Protein AF-A0A2H5VL33-F1 (afdb_monomer)

pLDDT: mean 85.31, std 13.46, range [45.81, 98.0]

Sequence (163 aa):
MVRVLRREPLSTEEYLALDDHDVMFHIKWWTKAPDPILRDLASGFLHRRLFKAVDLQVNAEGR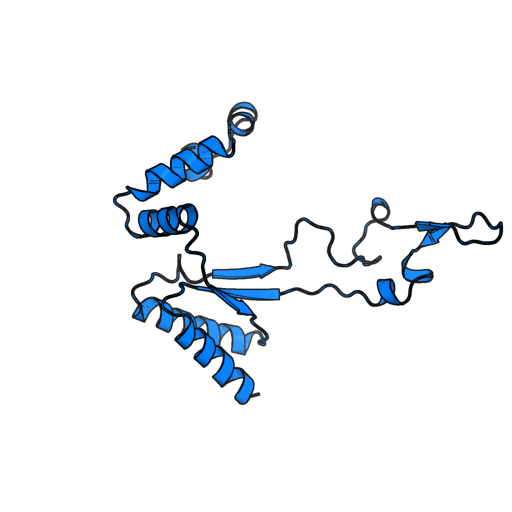RQLIERARRIVEAAGFDPRYYLIEDRASDIPYLGPYSPETSGPESRIYVEGDGGSRALREITEVSPAIRRLRRFHIDRLCFPEAVHDAIRALVAEREQSV

Nearest PDB str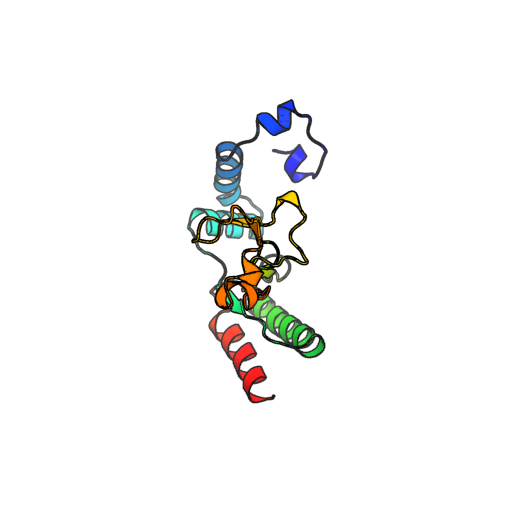uctures (foldseek):
  4lrl-assembly3_C  TM=8.517E-01  e=3.897E-09  Enterococcus faecalis V583
  3irh-assembly2_A  TM=8.526E-01  e=8.238E-09  Enterococcus faecalis V583
  4lrl-assembly2_B  TM=8.166E-01  e=5.323E-09  Enterococcus faecalis V583
  3irh-assembly4_C  TM=8.076E-01  e=5.323E-09  Enterococcus faecalis V583
  2o6i-assembly1_A  TM=8.529E-01  e=5.698E-08  Enterococcus faecalis V583

Mean predicted aligned error: 8.77 Å

Secondary structure (DSSP, 8-state):
-HHHHTTPPPPHHHHHT--HHHHHHHHHHHTT-SSHHHHHHHHHHHTT-PPEEEE----HHHHHHHHHHHHHHHHHTT--HHHH-EEEETT--SS--S--TTTS-GGGPPEEEPSSS---EEEHHHH-HHHHT------EEEEE-GGGHHHHHHHHHHHHTT-

Structure (mmCIF, N/CA/C/O backbone):
data_AF-A0A2H5VL33-F1
#
_entry.id   AF-A0A2H5VL33-F1
#
loop_
_atom_site.group_PDB
_atom_site.id
_atom_site.type_symbol
_atom_site.label_atom_id
_atom_site.label_alt_id
_atom_site.label_comp_id
_atom_site.label_asym_id
_atom_site.label_entity_id
_atom_site.label_seq_id
_atom_site.pdbx_PDB_ins_code
_atom_site.Cartn_x
_atom_site.Cartn_y
_atom_site.Cartn_z
_atom_site.occupancy
_atom_site.B_iso_or_equiv
_atom_site.auth_seq_id
_atom_site.auth_comp_id
_atom_site.auth_asym_id
_atom_site.auth_atom_id
_atom_site.pdbx_PDB_model_num
ATOM 1 N N . MET A 1 1 ? 9.169 11.234 13.725 1.00 71.88 1 MET A N 1
ATOM 2 C CA . MET A 1 1 ? 7.829 10.772 13.281 1.00 71.88 1 MET A CA 1
ATOM 3 C C . MET A 1 1 ? 6.741 11.858 13.218 1.00 71.88 1 MET A C 1
ATOM 5 O O . MET A 1 1 ? 6.037 11.911 12.224 1.00 71.88 1 MET A O 1
ATOM 9 N N . VAL A 1 2 ? 6.556 12.743 14.213 1.00 77.12 2 VAL A N 1
ATOM 10 C CA . VAL A 1 2 ? 5.428 13.718 14.208 1.00 77.12 2 VAL A CA 1
ATOM 11 C C . VAL A 1 2 ? 5.408 14.632 12.973 1.00 77.12 2 VAL A C 1
ATOM 13 O O . VAL A 1 2 ? 4.353 14.807 12.369 1.00 77.12 2 VAL A O 1
ATOM 16 N N . ARG A 1 3 ? 6.567 15.159 12.561 1.00 85.50 3 ARG A N 1
ATOM 17 C CA . ARG A 1 3 ? 6.693 16.000 11.357 1.00 85.50 3 ARG A CA 1
ATOM 18 C C . ARG A 1 3 ? 6.336 15.232 10.080 1.00 85.50 3 ARG A C 1
ATOM 20 O O . ARG A 1 3 ? 5.566 15.734 9.269 1.00 85.50 3 ARG A O 1
ATOM 27 N N . VAL A 1 4 ? 6.778 13.970 9.979 1.00 87.25 4 VAL A N 1
ATOM 28 C CA . VAL A 1 4 ? 6.403 13.036 8.895 1.00 87.25 4 VAL A CA 1
ATOM 29 C C . VAL A 1 4 ? 4.880 12.908 8.799 1.00 87.25 4 VAL A C 1
ATOM 31 O O . VAL A 1 4 ? 4.303 13.115 7.736 1.00 87.25 4 VAL A O 1
ATOM 34 N N . LEU A 1 5 ? 4.208 12.635 9.922 1.00 85.88 5 LEU A N 1
ATOM 35 C CA . LEU A 1 5 ? 2.752 12.444 9.960 1.00 85.88 5 LEU A CA 1
ATOM 36 C C . LEU A 1 5 ? 1.970 13.721 9.631 1.00 85.88 5 LEU A C 1
ATOM 38 O O . LEU A 1 5 ? 0.877 13.649 9.076 1.00 85.88 5 LEU A O 1
ATOM 42 N N . ARG A 1 6 ? 2.532 14.891 9.950 1.00 90.12 6 ARG A N 1
ATOM 43 C CA . ARG A 1 6 ? 1.957 16.203 9.620 1.00 90.12 6 ARG A CA 1
ATOM 44 C C . ARG A 1 6 ? 2.300 16.690 8.215 1.00 90.12 6 ARG A C 1
ATOM 46 O O . ARG A 1 6 ? 1.823 17.752 7.827 1.00 90.12 6 ARG A O 1
ATOM 53 N N . ARG A 1 7 ? 3.084 15.919 7.451 1.00 89.94 7 ARG A N 1
ATOM 54 C CA . ARG A 1 7 ? 3.602 16.305 6.128 1.00 89.94 7 ARG A CA 1
ATOM 55 C C . ARG A 1 7 ? 4.411 17.606 6.175 1.00 89.94 7 ARG A C 1
ATOM 57 O O . ARG A 1 7 ? 4.379 18.404 5.243 1.00 89.94 7 ARG A O 1
ATOM 64 N N . GLU A 1 8 ? 5.121 17.821 7.275 1.00 94.25 8 GLU A N 1
ATOM 65 C CA . GLU A 1 8 ? 6.060 18.929 7.420 1.00 94.25 8 GLU A CA 1
ATOM 66 C C . GLU A 1 8 ? 7.418 18.561 6.792 1.00 94.25 8 GLU A C 1
ATOM 68 O O . GLU A 1 8 ? 7.808 17.390 6.826 1.00 94.25 8 GLU A O 1
ATOM 73 N N . PRO A 1 9 ? 8.162 19.537 6.237 1.00 93.38 9 PRO A N 1
ATOM 74 C CA . PRO A 1 9 ? 9.484 19.289 5.672 1.00 93.38 9 PRO A CA 1
ATOM 75 C C . PRO A 1 9 ? 10.471 18.845 6.757 1.00 93.38 9 PRO A C 1
ATOM 77 O O . PRO A 1 9 ? 10.520 19.425 7.845 1.00 93.38 9 PRO A O 1
ATOM 80 N N . LEU A 1 10 ? 11.272 17.833 6.428 1.00 93.44 10 LEU A N 1
ATOM 81 C CA . LEU A 1 10 ? 12.327 17.303 7.289 1.00 93.44 10 LEU A CA 1
ATOM 82 C C . LEU A 1 10 ? 13.671 17.944 6.937 1.00 93.44 10 LEU A C 1
ATOM 84 O O . LEU A 1 10 ? 13.940 18.235 5.770 1.00 93.44 10 LEU A O 1
ATOM 88 N N . SER A 1 11 ? 14.530 18.126 7.936 1.00 95.12 11 SER A N 1
ATOM 89 C CA . SER A 1 11 ? 15.955 18.346 7.699 1.00 95.12 11 SER A CA 1
ATOM 90 C C . SER A 1 11 ? 16.618 17.055 7.201 1.00 95.12 11 SER A C 1
ATOM 92 O O . SER A 1 11 ? 16.098 15.953 7.387 1.00 95.12 11 SER A O 1
ATOM 94 N N . THR A 1 12 ? 17.800 17.174 6.593 1.00 95.81 12 THR A N 1
ATOM 95 C CA . THR A 1 12 ? 18.595 16.007 6.178 1.00 95.81 12 THR A CA 1
ATOM 96 C C . THR A 1 12 ? 18.911 15.088 7.358 1.00 95.81 12 THR A C 1
ATOM 98 O O . THR A 1 12 ? 18.849 13.873 7.223 1.00 95.81 12 THR A O 1
ATOM 101 N N . GLU A 1 13 ? 19.214 15.663 8.521 1.00 95.44 13 GLU A N 1
ATOM 102 C CA . GLU A 1 13 ? 19.491 14.909 9.745 1.00 95.44 13 GLU A CA 1
ATOM 103 C C . GLU A 1 13 ? 18.259 14.126 10.221 1.00 95.44 13 GLU A C 1
ATOM 105 O O . GLU A 1 13 ? 18.362 12.934 10.492 1.00 95.44 13 GLU A O 1
ATOM 110 N N . GLU A 1 14 ? 17.077 14.755 10.243 1.00 93.31 14 GLU A N 1
ATOM 111 C CA . GLU A 1 14 ? 15.820 14.088 10.616 1.00 93.31 14 GLU A CA 1
ATOM 112 C C . GLU A 1 14 ? 15.445 12.965 9.641 1.00 93.31 14 GLU A C 1
ATOM 114 O O . GLU A 1 14 ? 14.897 11.948 10.060 1.00 93.31 14 GLU A O 1
ATOM 119 N N . TYR A 1 15 ? 15.719 13.150 8.347 1.00 92.94 15 TYR A N 1
ATOM 120 C CA . TYR A 1 15 ? 15.481 12.131 7.329 1.00 92.94 15 TYR A CA 1
ATOM 121 C C . TYR A 1 15 ? 16.426 10.935 7.490 1.00 92.94 15 TYR A C 1
ATOM 123 O O . TYR A 1 15 ? 15.974 9.797 7.463 1.00 92.94 15 TYR A O 1
ATOM 131 N N . LEU A 1 16 ? 17.725 11.184 7.685 1.00 94.94 16 LEU A N 1
ATOM 132 C CA . LEU A 1 16 ? 18.727 10.123 7.847 1.00 94.94 16 LEU A CA 1
ATOM 133 C C . LEU A 1 16 ? 18.568 9.343 9.155 1.00 94.94 16 LEU A C 1
ATOM 135 O O . LEU A 1 16 ? 19.030 8.209 9.242 1.00 94.94 16 LEU A O 1
ATOM 139 N N . ALA A 1 17 ? 17.931 9.944 10.158 1.00 92.50 17 ALA A N 1
ATOM 140 C CA . ALA A 1 17 ? 17.605 9.276 11.408 1.00 92.50 17 ALA A CA 1
ATOM 141 C C . ALA A 1 17 ? 16.382 8.350 11.309 1.00 92.50 17 ALA A C 1
ATOM 143 O O . ALA A 1 17 ? 16.172 7.578 12.235 1.00 92.50 17 ALA A O 1
ATOM 144 N N . LEU A 1 18 ? 15.570 8.444 10.246 1.00 93.25 18 LEU A N 1
ATOM 145 C CA . LEU A 1 18 ? 14.357 7.646 10.089 1.00 93.25 18 LEU A CA 1
ATOM 146 C C . LEU A 1 18 ? 14.673 6.301 9.431 1.00 93.25 18 LEU A C 1
ATOM 148 O O . LEU A 1 18 ? 15.138 6.262 8.291 1.00 93.25 18 LEU A O 1
ATOM 152 N N . ASP A 1 19 ? 14.340 5.208 10.110 1.00 94.25 19 ASP A N 1
ATOM 153 C CA . ASP A 1 19 ? 14.506 3.857 9.574 1.00 94.25 19 ASP A CA 1
ATOM 154 C C . ASP A 1 19 ? 13.240 2.984 9.697 1.00 94.25 19 ASP A C 1
ATOM 156 O O . ASP A 1 19 ? 12.172 3.406 10.159 1.00 94.25 19 ASP A O 1
ATOM 160 N N . ASP A 1 20 ? 13.351 1.727 9.261 1.00 95.00 20 ASP A N 1
ATOM 161 C CA . ASP A 1 20 ? 12.257 0.761 9.354 1.00 95.00 20 ASP A CA 1
ATOM 162 C C . ASP A 1 20 ? 11.875 0.450 10.812 1.00 95.00 20 ASP A C 1
ATOM 164 O O . ASP A 1 20 ? 10.710 0.153 11.089 1.00 95.00 20 ASP A O 1
ATOM 168 N N . HIS A 1 21 ? 12.807 0.530 11.770 1.00 94.81 21 HIS A N 1
ATOM 169 C CA . HIS A 1 21 ? 12.508 0.298 13.183 1.00 94.81 21 HIS A CA 1
ATOM 170 C C . HIS A 1 21 ? 11.608 1.395 13.741 1.00 94.81 21 HIS A C 1
ATOM 172 O O . HIS A 1 21 ? 10.665 1.073 14.470 1.00 94.81 21 HIS A O 1
ATOM 178 N N . ASP A 1 22 ? 11.831 2.655 13.365 1.00 93.25 22 ASP A N 1
ATOM 179 C CA . ASP A 1 22 ? 10.944 3.759 13.726 1.00 93.25 22 ASP A CA 1
ATOM 180 C C . ASP A 1 22 ? 9.524 3.514 13.216 1.00 93.25 22 ASP A C 1
ATOM 182 O O . ASP A 1 22 ? 8.552 3.625 13.974 1.00 93.25 22 ASP A O 1
ATOM 186 N N . VAL A 1 23 ? 9.380 3.152 11.938 1.00 93.25 23 VAL A N 1
ATOM 187 C CA . VAL A 1 23 ? 8.071 2.885 11.324 1.00 93.25 23 VAL A CA 1
ATOM 188 C C . VAL A 1 23 ? 7.397 1.699 12.015 1.00 93.25 23 VAL A C 1
ATOM 190 O O . VAL A 1 23 ? 6.251 1.802 12.463 1.00 93.25 23 VAL A O 1
ATOM 193 N N . MET A 1 24 ? 8.121 0.592 12.186 1.00 95.81 24 MET A N 1
ATOM 194 C CA . MET A 1 24 ? 7.602 -0.617 12.823 1.00 95.81 24 MET A CA 1
ATOM 195 C C . MET A 1 24 ? 7.231 -0.396 14.290 1.00 95.81 24 MET A C 1
ATOM 197 O O . MET A 1 24 ? 6.236 -0.958 14.759 1.00 95.81 24 MET A O 1
ATOM 201 N N . PHE A 1 25 ? 7.985 0.424 15.024 1.00 95.25 25 PHE A N 1
ATOM 202 C CA . PHE A 1 25 ? 7.658 0.807 16.395 1.00 95.25 25 PHE A CA 1
ATOM 203 C C . PHE A 1 25 ? 6.306 1.525 16.461 1.00 95.25 25 PHE A C 1
ATOM 205 O O . PHE A 1 25 ? 5.452 1.155 17.272 1.00 95.25 25 PHE A O 1
ATOM 212 N N . HIS A 1 26 ? 6.078 2.503 15.580 1.00 94.62 26 HIS A N 1
ATOM 213 C CA . HIS A 1 26 ? 4.829 3.265 15.557 1.00 94.62 26 HIS A CA 1
ATOM 214 C C . HIS A 1 26 ? 3.643 2.409 15.107 1.00 94.62 26 HIS A C 1
ATOM 216 O O . HIS A 1 26 ? 2.599 2.460 15.752 1.00 94.62 26 HIS A O 1
ATOM 222 N N . ILE A 1 27 ? 3.810 1.553 14.091 1.00 96.12 27 ILE A N 1
ATOM 223 C CA . ILE A 1 27 ? 2.762 0.607 13.673 1.00 96.12 27 ILE A CA 1
ATOM 224 C C . ILE A 1 27 ? 2.368 -0.305 14.838 1.00 96.12 27 ILE A C 1
ATOM 226 O O . ILE A 1 27 ? 1.182 -0.445 15.136 1.00 96.12 27 ILE A O 1
ATOM 230 N N . LYS A 1 28 ? 3.343 -0.879 15.559 1.00 97.19 28 LYS A N 1
ATOM 231 C CA . LYS A 1 28 ? 3.066 -1.697 16.752 1.00 97.19 28 LYS A CA 1
ATOM 232 C C . LYS A 1 28 ? 2.300 -0.909 17.811 1.00 97.19 28 LYS A C 1
ATOM 234 O O . LYS A 1 28 ? 1.356 -1.441 18.388 1.00 97.19 28 LYS A O 1
ATOM 239 N N . TRP A 1 29 ? 2.661 0.347 18.057 1.00 96.31 29 TRP A N 1
ATOM 240 C CA . TRP A 1 29 ? 1.939 1.210 18.995 1.00 96.31 29 TRP A CA 1
ATOM 241 C C . TRP A 1 29 ? 0.507 1.517 18.547 1.00 96.31 29 TRP A C 1
ATOM 243 O O . TRP A 1 29 ? -0.418 1.470 19.360 1.00 96.31 29 TRP A O 1
ATOM 253 N N . TRP A 1 30 ? 0.293 1.765 17.256 1.00 97.00 30 TRP A N 1
ATOM 254 C CA . TRP A 1 30 ? -1.022 2.068 16.695 1.00 97.00 30 TRP A CA 1
ATOM 255 C C . TRP A 1 30 ? -2.011 0.906 16.773 1.00 97.00 30 TRP A C 1
ATOM 257 O O . TRP A 1 30 ? -3.211 1.154 16.813 1.00 97.00 30 TRP A O 1
ATOM 267 N N . THR A 1 31 ? -1.552 -0.338 16.956 1.00 97.62 31 THR A N 1
ATOM 268 C CA . THR A 1 31 ? -2.435 -1.478 17.296 1.00 97.62 31 THR A CA 1
ATOM 269 C C . THR A 1 31 ? -3.215 -1.292 18.607 1.00 97.62 31 THR A C 1
ATOM 271 O O . THR A 1 31 ? -4.145 -2.047 18.888 1.00 97.62 31 THR A O 1
ATOM 274 N N . LYS A 1 32 ? -2.856 -0.291 19.420 1.00 97.50 32 LYS A N 1
ATOM 275 C CA . LYS A 1 32 ? -3.531 0.080 20.671 1.00 97.50 32 LYS A CA 1
ATOM 276 C C . LYS A 1 32 ? -4.175 1.469 20.607 1.00 97.50 32 LYS A C 1
ATOM 278 O O . LYS A 1 32 ? -4.589 1.990 21.639 1.00 97.50 32 LYS A O 1
ATOM 283 N N . ALA A 1 33 ? -4.238 2.089 19.426 1.00 97.25 33 ALA A N 1
ATOM 284 C CA . ALA A 1 33 ? -4.815 3.417 19.263 1.00 97.25 33 ALA A CA 1
ATOM 285 C C . ALA A 1 33 ? -6.316 3.434 19.633 1.00 97.25 33 ALA A C 1
ATOM 287 O O . ALA A 1 33 ? -7.014 2.434 19.434 1.00 97.25 33 ALA A O 1
ATOM 288 N N . PRO A 1 34 ? -6.830 4.565 20.156 1.00 97.56 34 PRO A N 1
ATOM 289 C CA . PRO A 1 34 ? -8.260 4.733 20.408 1.00 97.56 34 PRO A CA 1
ATOM 290 C C . PRO A 1 34 ? -9.067 4.817 19.107 1.00 97.56 34 PRO A C 1
ATOM 292 O O . PRO A 1 34 ? -10.223 4.402 19.085 1.00 97.56 34 PRO A O 1
ATOM 295 N N . ASP A 1 35 ? -8.457 5.321 18.028 1.00 97.62 35 ASP A N 1
ATOM 296 C CA . ASP A 1 35 ? -9.076 5.346 16.706 1.00 97.62 35 ASP A CA 1
ATOM 297 C C . ASP A 1 35 ? -9.201 3.915 16.147 1.00 97.62 35 ASP A C 1
ATOM 299 O O . ASP A 1 35 ? -8.186 3.230 15.973 1.00 97.62 35 ASP A O 1
ATOM 303 N N . PRO A 1 36 ? -10.426 3.430 15.878 1.00 96.94 36 PRO A N 1
ATOM 304 C CA . PRO A 1 36 ? -10.646 2.042 15.495 1.00 96.94 36 PRO A CA 1
ATOM 305 C C . PRO A 1 36 ? -10.099 1.711 14.103 1.00 96.94 36 PRO A C 1
ATOM 307 O O . PRO A 1 36 ? -9.684 0.573 13.895 1.00 96.94 36 PRO A O 1
ATOM 310 N N . ILE A 1 37 ? -10.067 2.675 13.175 1.00 97.12 37 ILE A N 1
ATOM 311 C CA . ILE A 1 37 ? -9.579 2.466 11.805 1.00 97.12 37 ILE A CA 1
ATOM 312 C C . ILE A 1 37 ? -8.062 2.305 11.824 1.00 97.12 37 ILE A C 1
ATOM 314 O O . ILE A 1 37 ? -7.538 1.308 11.336 1.00 97.12 37 ILE A O 1
ATOM 318 N N . LEU A 1 38 ? -7.354 3.247 12.446 1.00 96.94 38 LEU A N 1
ATOM 319 C CA . LEU A 1 38 ? -5.907 3.203 12.613 1.00 96.94 38 LEU A CA 1
ATOM 320 C C . LEU A 1 38 ? -5.482 1.925 13.339 1.00 96.94 38 LEU A C 1
ATOM 322 O O . LEU A 1 38 ? -4.528 1.266 12.925 1.00 96.94 38 LEU A O 1
ATOM 326 N N . ARG A 1 39 ? -6.217 1.551 14.391 1.00 98.00 39 ARG A N 1
ATOM 327 C CA . ARG A 1 39 ? -5.980 0.314 15.132 1.00 98.00 39 ARG A CA 1
ATOM 328 C C . ARG A 1 39 ? -6.123 -0.927 14.258 1.00 98.00 39 ARG A C 1
ATOM 330 O O . ARG A 1 39 ? -5.261 -1.807 14.315 1.00 98.00 39 ARG A O 1
ATOM 337 N N . ASP A 1 40 ? -7.200 -1.014 13.482 1.00 97.50 40 ASP A N 1
ATOM 338 C CA . ASP A 1 40 ? -7.458 -2.167 12.622 1.00 97.50 40 ASP A CA 1
ATOM 339 C C . ASP A 1 40 ? -6.427 -2.277 11.493 1.00 97.50 40 ASP A C 1
ATOM 341 O O . ASP A 1 40 ? -5.841 -3.347 11.327 1.00 97.50 40 ASP A O 1
ATOM 345 N N . LEU A 1 41 ? -6.115 -1.173 10.804 1.00 97.25 41 LEU A N 1
ATOM 346 C CA . LEU A 1 41 ? -5.113 -1.134 9.734 1.00 97.25 41 LEU A CA 1
ATOM 347 C C . LEU A 1 41 ? -3.708 -1.475 10.246 1.00 97.25 41 LEU A C 1
ATOM 349 O O . LEU A 1 41 ? -3.014 -2.294 9.643 1.00 97.25 41 LEU A O 1
ATOM 353 N N . ALA A 1 42 ? -3.296 -0.911 11.386 1.00 97.62 42 ALA A N 1
ATOM 354 C CA . ALA A 1 42 ? -2.004 -1.221 11.996 1.00 97.62 42 ALA A CA 1
ATOM 355 C C . ALA A 1 42 ? -1.916 -2.695 12.422 1.00 97.62 42 ALA A C 1
ATOM 357 O O . ALA A 1 42 ? -0.907 -3.362 12.185 1.00 97.62 42 ALA A O 1
ATOM 358 N N . SER A 1 43 ? -2.994 -3.230 13.006 1.00 97.19 43 SER A N 1
ATOM 359 C CA . SER A 1 43 ? -3.091 -4.652 13.343 1.00 97.19 43 SER A CA 1
ATOM 360 C C . SER A 1 43 ? -3.094 -5.535 12.093 1.00 97.19 43 SER A C 1
ATOM 362 O O . SER A 1 43 ? -2.466 -6.591 12.083 1.00 97.19 43 SER A O 1
ATOM 364 N N . GLY A 1 44 ? -3.772 -5.110 11.025 1.00 96.38 44 GLY A N 1
ATOM 365 C CA . GLY A 1 44 ? -3.805 -5.807 9.745 1.00 96.38 44 GLY A CA 1
ATOM 366 C C . GLY A 1 44 ? -2.424 -5.898 9.108 1.00 96.38 44 GLY A C 1
ATOM 367 O O . GLY A 1 44 ? -2.011 -6.988 8.717 1.00 96.38 44 GLY A O 1
ATOM 368 N N . PHE A 1 45 ? -1.671 -4.798 9.109 1.00 96.31 45 PHE A N 1
ATOM 369 C CA . PHE A 1 45 ? -0.283 -4.782 8.656 1.00 96.31 45 PHE A CA 1
ATOM 370 C C . PHE A 1 45 ? 0.596 -5.725 9.491 1.00 96.31 45 PHE A C 1
ATOM 372 O O . PHE A 1 45 ? 1.259 -6.600 8.937 1.00 96.31 45 PHE A O 1
ATOM 379 N N . LEU A 1 46 ? 0.557 -5.606 10.825 1.00 96.62 46 LEU A N 1
ATOM 380 C CA . LEU A 1 46 ? 1.414 -6.387 11.724 1.00 96.62 46 LEU A CA 1
ATOM 381 C C . LEU A 1 46 ? 1.139 -7.899 11.654 1.00 96.62 46 LEU A C 1
ATOM 383 O O . LEU A 1 46 ? 2.072 -8.696 11.714 1.00 96.62 46 LEU A O 1
ATOM 387 N N . HIS A 1 47 ? -0.130 -8.294 11.515 1.00 96.38 47 HIS A N 1
ATOM 388 C CA . HIS A 1 47 ? -0.559 -9.697 11.473 1.00 96.38 47 HIS A CA 1
ATOM 389 C C . HIS A 1 47 ? -0.798 -10.219 10.050 1.00 96.38 47 HIS A C 1
ATOM 391 O O . HIS A 1 47 ? -1.372 -11.294 9.877 1.00 96.38 47 HIS A O 1
ATOM 397 N N . ARG A 1 48 ? -0.377 -9.469 9.023 1.00 95.31 48 ARG A N 1
ATOM 398 C CA . ARG A 1 48 ? -0.489 -9.850 7.606 1.00 95.31 48 ARG A CA 1
ATOM 399 C C . ARG A 1 48 ? -1.929 -10.158 7.150 1.00 95.31 48 ARG A C 1
ATOM 401 O O . ARG A 1 48 ? -2.143 -10.996 6.273 1.00 95.31 48 ARG A O 1
ATOM 408 N N . ARG A 1 49 ? -2.924 -9.444 7.690 1.00 94.94 49 ARG A N 1
ATOM 409 C CA . ARG A 1 49 ? -4.298 -9.405 7.152 1.00 94.94 49 ARG A CA 1
ATOM 410 C C . ARG A 1 49 ? -4.350 -8.387 6.014 1.00 94.94 49 ARG A C 1
ATOM 412 O O . ARG A 1 49 ? -4.746 -7.239 6.201 1.00 94.94 49 ARG A O 1
ATOM 419 N N . LEU A 1 50 ? -3.849 -8.798 4.855 1.00 93.25 50 LEU A N 1
ATOM 420 C CA . LEU A 1 50 ? -3.755 -7.942 3.675 1.00 93.25 50 LEU A CA 1
ATOM 421 C C . LEU A 1 50 ? -5.119 -7.790 2.995 1.00 93.25 50 LEU A C 1
ATOM 423 O O . LEU A 1 50 ? -5.945 -8.705 3.020 1.00 93.25 50 LEU A O 1
ATOM 427 N N . PHE A 1 51 ? -5.324 -6.650 2.338 1.00 96.50 51 PHE A N 1
ATOM 428 C CA . PHE A 1 51 ? -6.463 -6.475 1.444 1.00 96.50 51 PHE A CA 1
ATOM 429 C C . PHE A 1 51 ? -6.409 -7.505 0.314 1.00 96.50 51 PHE A C 1
ATOM 431 O O . PHE A 1 51 ? -5.338 -7.913 -0.145 1.00 96.50 51 PHE A O 1
ATOM 438 N N . LYS A 1 52 ? -7.586 -7.930 -0.133 1.00 96.19 52 LYS A N 1
ATOM 439 C CA . LYS A 1 52 ? -7.738 -8.689 -1.371 1.00 96.19 52 LYS A CA 1
ATOM 440 C C . LYS A 1 52 ? -7.771 -7.712 -2.538 1.00 96.19 52 LYS A C 1
ATOM 442 O O . LYS A 1 52 ? -8.096 -6.545 -2.348 1.00 96.19 52 LYS A O 1
ATOM 447 N N . ALA A 1 53 ? -7.452 -8.201 -3.729 1.00 94.50 53 ALA A N 1
ATOM 448 C CA . ALA A 1 53 ? -7.467 -7.404 -4.944 1.00 94.50 53 ALA A CA 1
ATOM 449 C C . ALA A 1 53 ? -8.148 -8.159 -6.088 1.00 94.50 53 ALA A C 1
ATOM 451 O O . ALA A 1 53 ? -8.045 -9.385 -6.176 1.00 94.50 53 ALA A O 1
ATOM 452 N N . VAL A 1 54 ? -8.814 -7.412 -6.966 1.00 92.75 54 VAL A N 1
ATOM 453 C CA . VAL A 1 54 ? -9.298 -7.882 -8.274 1.00 92.75 54 VAL A CA 1
ATOM 454 C C . VAL A 1 54 ? -8.775 -6.957 -9.359 1.00 92.75 54 VAL A C 1
ATOM 456 O O . VAL A 1 54 ? -8.668 -5.749 -9.139 1.00 92.75 54 VAL A O 1
ATOM 459 N N . ASP A 1 55 ? -8.454 -7.521 -10.518 1.00 89.19 55 ASP A N 1
ATOM 460 C CA . ASP A 1 55 ? -8.021 -6.738 -11.669 1.00 89.19 55 ASP A CA 1
ATOM 461 C C . ASP A 1 55 ? -9.236 -6.033 -12.302 1.00 89.19 55 ASP A C 1
ATOM 463 O O . ASP A 1 55 ? -10.317 -6.605 -12.446 1.00 89.19 55 ASP A O 1
ATOM 467 N N . LEU A 1 56 ? -9.061 -4.767 -12.669 1.00 85.12 56 LEU A N 1
ATOM 468 C CA . LEU A 1 56 ? -10.067 -3.928 -13.307 1.00 85.12 56 LEU A CA 1
ATOM 469 C C . LEU A 1 56 ? -9.796 -3.866 -14.813 1.00 85.12 56 LEU A C 1
ATOM 471 O O . LEU A 1 56 ? -9.053 -3.008 -15.284 1.00 85.12 56 LEU A O 1
ATOM 475 N N . GLN A 1 57 ? -10.433 -4.744 -15.587 1.00 76.62 57 GLN A N 1
ATOM 476 C CA . GLN A 1 57 ? -10.380 -4.715 -17.056 1.00 76.62 57 GLN A CA 1
ATOM 477 C C . GLN A 1 57 ? -11.619 -4.029 -17.650 1.00 76.62 57 GLN A C 1
ATOM 479 O O . GLN A 1 57 ? -12.374 -4.613 -18.420 1.00 76.62 57 GLN A O 1
ATOM 484 N N . VAL A 1 58 ? -11.872 -2.777 -17.257 1.00 72.12 58 VAL A N 1
ATOM 485 C CA . VAL A 1 58 ? -13.095 -2.043 -17.628 1.00 72.12 58 VAL A CA 1
ATOM 486 C C . VAL A 1 58 ? -12.789 -0.689 -18.265 1.00 72.12 58 VAL A C 1
ATOM 488 O O . VAL A 1 58 ? -11.841 -0.002 -17.887 1.00 72.12 58 VAL A O 1
ATOM 491 N N . ASN A 1 59 ? -13.628 -0.275 -19.221 1.00 76.75 59 ASN A N 1
ATOM 492 C CA . ASN A 1 59 ? -13.574 1.072 -19.795 1.00 76.75 59 ASN A CA 1
ATOM 493 C C . ASN A 1 59 ? -13.910 2.150 -18.738 1.00 76.75 59 ASN A C 1
ATOM 495 O O . ASN A 1 59 ? -14.436 1.851 -17.666 1.00 76.75 59 ASN A O 1
ATOM 499 N N . ALA A 1 60 ? -13.626 3.423 -19.035 1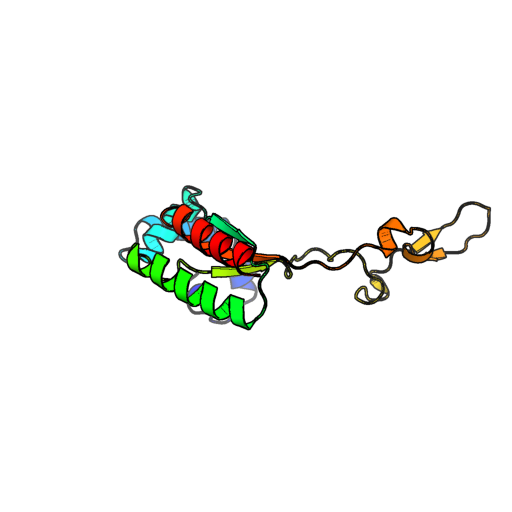.00 76.00 60 ALA A N 1
ATOM 500 C CA . ALA A 1 60 ? -13.720 4.505 -18.047 1.00 76.00 60 ALA A CA 1
ATOM 501 C C . ALA A 1 60 ? -15.122 4.681 -17.422 1.00 76.00 60 ALA A C 1
ATOM 503 O O . ALA A 1 60 ? -15.231 5.006 -16.239 1.00 76.00 60 ALA A O 1
ATOM 504 N N . GLU A 1 61 ? -16.191 4.459 -18.193 1.00 77.31 61 GLU A N 1
ATOM 505 C CA . GLU A 1 61 ? -17.573 4.555 -17.701 1.00 77.31 61 GLU A CA 1
ATOM 506 C C . GLU A 1 61 ? -17.941 3.352 -16.823 1.00 77.31 61 GLU A C 1
ATOM 508 O O . GLU A 1 61 ? -18.437 3.517 -15.707 1.00 77.31 61 GLU A O 1
ATOM 513 N N . GLY A 1 62 ? -17.621 2.137 -17.277 1.00 82.69 62 GLY A N 1
ATOM 514 C CA . GLY A 1 62 ? -17.834 0.914 -16.508 1.00 82.69 62 GLY A CA 1
ATOM 515 C C . GLY A 1 62 ? -17.064 0.918 -15.190 1.00 82.69 62 GLY A C 1
ATOM 516 O O . GLY A 1 62 ? -17.588 0.472 -14.170 1.00 82.69 62 GLY A O 1
ATOM 517 N N . ARG A 1 63 ? -15.869 1.516 -15.192 1.00 86.00 63 ARG A N 1
ATOM 518 C CA . ARG A 1 63 ? -15.022 1.701 -14.014 1.00 86.00 63 ARG A CA 1
ATOM 519 C C . ARG A 1 63 ? -15.710 2.525 -12.930 1.00 86.00 63 ARG A C 1
ATOM 521 O O . ARG A 1 63 ? -15.787 2.068 -11.795 1.00 86.00 63 ARG A O 1
ATOM 528 N N . ARG A 1 64 ? -16.265 3.695 -13.273 1.00 87.25 64 ARG A N 1
ATOM 529 C CA . ARG A 1 64 ? -16.976 4.555 -12.306 1.00 87.25 64 ARG A CA 1
ATOM 530 C C . ARG A 1 64 ? -18.149 3.832 -11.651 1.00 87.25 64 ARG A C 1
ATOM 532 O O . ARG A 1 64 ? -18.284 3.850 -10.433 1.00 87.25 64 ARG A O 1
ATOM 539 N N . GLN A 1 65 ? -18.977 3.173 -12.458 1.00 89.06 65 GLN A N 1
ATOM 540 C CA . GLN A 1 65 ? -20.160 2.469 -11.962 1.00 89.06 65 GLN A CA 1
ATOM 541 C C . GLN A 1 65 ? -19.790 1.274 -11.073 1.00 89.06 65 GLN A C 1
ATOM 543 O O . GLN A 1 65 ? -20.458 1.020 -10.070 1.00 89.06 65 GLN A O 1
ATOM 548 N N . LEU A 1 66 ? -18.724 0.549 -11.424 1.00 91.19 66 LEU A N 1
ATOM 549 C CA . LEU A 1 66 ? -18.205 -0.558 -10.625 1.00 91.19 66 LEU A CA 1
ATOM 550 C C . LEU A 1 66 ? -17.681 -0.066 -9.275 1.00 91.19 66 LEU A C 1
ATOM 552 O O . LEU A 1 66 ? -18.061 -0.625 -8.250 1.00 91.19 66 LEU A O 1
ATOM 556 N N . ILE A 1 67 ? -16.874 0.999 -9.264 1.00 92.94 67 ILE A N 1
ATOM 557 C CA . ILE A 1 67 ? -16.328 1.583 -8.031 1.00 92.94 67 ILE A CA 1
ATOM 558 C C . ILE A 1 67 ? -17.456 2.054 -7.113 1.00 92.94 67 ILE A C 1
ATOM 560 O O . ILE A 1 67 ? -17.429 1.774 -5.921 1.00 92.94 67 ILE A O 1
ATOM 564 N N . GLU A 1 68 ? -18.491 2.691 -7.658 1.00 94.25 68 GLU A N 1
ATOM 565 C CA . GLU A 1 68 ? -19.629 3.160 -6.864 1.00 94.25 68 GLU A CA 1
ATOM 566 C C . GLU A 1 68 ? -20.442 2.005 -6.251 1.00 94.25 68 GLU A C 1
ATOM 568 O O . GLU A 1 68 ? -20.905 2.083 -5.111 1.00 94.25 68 GLU A O 1
ATOM 573 N N . ARG A 1 69 ? -20.599 0.888 -6.974 1.00 95.12 69 ARG A N 1
ATOM 574 C CA . ARG A 1 69 ? -21.222 -0.329 -6.422 1.00 95.12 69 ARG A CA 1
ATOM 575 C C . ARG A 1 69 ? -20.332 -0.977 -5.359 1.00 95.12 69 ARG A C 1
ATOM 577 O O . ARG A 1 69 ? -20.835 -1.356 -4.304 1.00 95.12 69 ARG A O 1
ATOM 584 N N . ALA A 1 70 ? -19.026 -1.064 -5.606 1.00 96.06 70 ALA A N 1
ATOM 585 C CA . ALA A 1 70 ? -18.052 -1.587 -4.652 1.00 96.06 70 ALA A CA 1
ATOM 586 C C . ALA A 1 70 ? -18.023 -0.758 -3.362 1.00 96.06 70 ALA A C 1
ATOM 588 O O . ALA A 1 70 ? -18.024 -1.320 -2.269 1.00 96.06 70 ALA A O 1
ATOM 589 N N . ARG A 1 71 ? -18.092 0.573 -3.480 1.00 97.25 71 ARG A N 1
ATOM 590 C CA . ARG A 1 71 ? -18.192 1.506 -2.356 1.00 97.25 71 ARG A CA 1
ATOM 591 C C . ARG A 1 71 ? -19.377 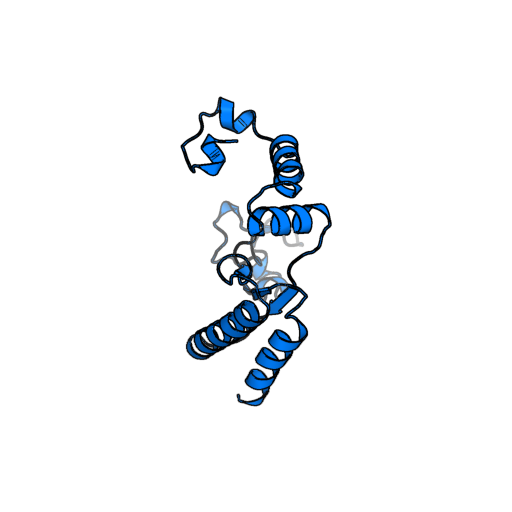1.167 -1.457 1.00 97.25 71 ARG A C 1
ATOM 593 O O . ARG A 1 71 ? -19.192 1.011 -0.255 1.00 97.25 71 ARG A O 1
ATOM 600 N N . ARG A 1 72 ? -20.563 0.968 -2.040 1.00 97.56 72 ARG A N 1
ATOM 601 C CA . ARG A 1 72 ? -21.770 0.582 -1.290 1.00 97.56 72 ARG A CA 1
ATOM 602 C C . ARG A 1 72 ? -21.635 -0.773 -0.596 1.00 97.56 72 ARG A C 1
ATOM 604 O O . ARG A 1 72 ? -22.111 -0.920 0.523 1.00 97.56 72 ARG A O 1
ATOM 611 N N . ILE A 1 73 ? -20.982 -1.748 -1.232 1.00 97.69 73 ILE A N 1
ATOM 612 C CA . ILE A 1 73 ? -20.714 -3.064 -0.624 1.00 97.69 73 ILE A CA 1
ATOM 613 C C . ILE A 1 73 ? -19.800 -2.915 0.602 1.00 97.69 73 ILE A C 1
ATOM 615 O O . ILE A 1 73 ? -20.076 -3.494 1.650 1.00 97.69 73 ILE A O 1
ATOM 619 N N . VAL A 1 74 ? -18.736 -2.116 0.485 1.00 97.56 74 VAL A N 1
ATOM 620 C CA . VAL A 1 74 ? -17.787 -1.842 1.577 1.00 97.56 74 VAL A CA 1
ATOM 621 C C . VAL A 1 74 ? -18.467 -1.098 2.732 1.00 97.56 74 VAL A C 1
ATOM 623 O O . VAL A 1 74 ? -18.329 -1.520 3.881 1.00 97.56 74 VAL A O 1
ATOM 626 N N . GLU A 1 75 ? -19.263 -0.063 2.438 1.00 97.44 75 GLU A N 1
ATOM 627 C CA . GLU A 1 75 ? -20.037 0.685 3.445 1.00 97.44 75 GLU A CA 1
ATOM 628 C C . GLU A 1 75 ? -21.047 -0.215 4.168 1.00 97.44 75 GLU A C 1
ATOM 630 O O . GLU A 1 75 ? -21.129 -0.191 5.395 1.00 97.44 75 GLU A O 1
ATOM 635 N N . ALA A 1 76 ? -21.777 -1.058 3.430 1.00 97.44 76 ALA A N 1
ATOM 636 C CA . ALA A 1 76 ? -22.752 -1.987 4.002 1.00 97.44 76 ALA A CA 1
ATOM 637 C C . ALA A 1 76 ? -22.110 -3.045 4.916 1.00 97.44 76 ALA A C 1
ATOM 639 O O . ALA A 1 76 ? -22.749 -3.514 5.856 1.00 97.44 76 ALA A O 1
ATOM 640 N N . ALA A 1 77 ? -20.844 -3.395 4.674 1.00 96.56 77 ALA A N 1
ATOM 641 C CA . ALA A 1 77 ? -20.063 -4.289 5.526 1.00 96.56 77 ALA A CA 1
ATOM 642 C C . ALA A 1 77 ? -19.442 -3.589 6.755 1.00 96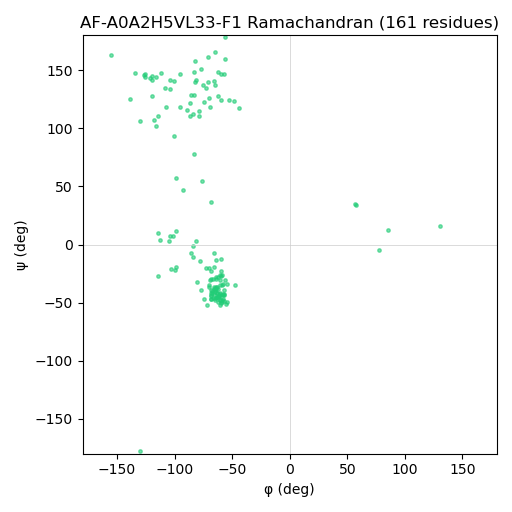.56 77 ALA A C 1
ATOM 644 O O . ALA A 1 77 ? -18.732 -4.232 7.528 1.00 96.56 77 ALA A O 1
ATOM 645 N N . GLY A 1 78 ? -19.706 -2.291 6.957 1.00 96.62 78 GLY A N 1
ATOM 646 C CA . GLY A 1 78 ? -19.238 -1.522 8.114 1.00 96.62 78 GLY A CA 1
ATOM 647 C C . GLY A 1 78 ? -17.829 -0.941 7.970 1.00 96.62 78 GLY A C 1
ATOM 648 O O . GLY A 1 78 ? -17.256 -0.483 8.959 1.00 96.62 78 GLY A O 1
ATOM 649 N N . PHE A 1 79 ? -17.265 -0.944 6.761 1.00 97.00 79 PHE A N 1
ATOM 650 C CA . PHE A 1 79 ? -15.954 -0.368 6.479 1.00 97.00 79 PHE A CA 1
ATOM 651 C C . PHE A 1 79 ? -16.095 1.013 5.834 1.00 97.00 79 PHE A C 1
ATOM 653 O O . PHE A 1 79 ? -16.943 1.225 4.972 1.00 97.00 79 PHE A O 1
ATOM 660 N N . ASP A 1 80 ? -15.229 1.956 6.210 1.00 97.50 80 ASP A N 1
ATOM 661 C CA . ASP A 1 80 ? -15.153 3.266 5.556 1.00 97.50 80 ASP A CA 1
ATOM 662 C C . ASP A 1 80 ? -14.371 3.154 4.228 1.00 97.50 80 ASP A C 1
ATOM 664 O O . ASP A 1 80 ? -13.159 2.904 4.252 1.00 97.50 80 ASP A O 1
ATOM 668 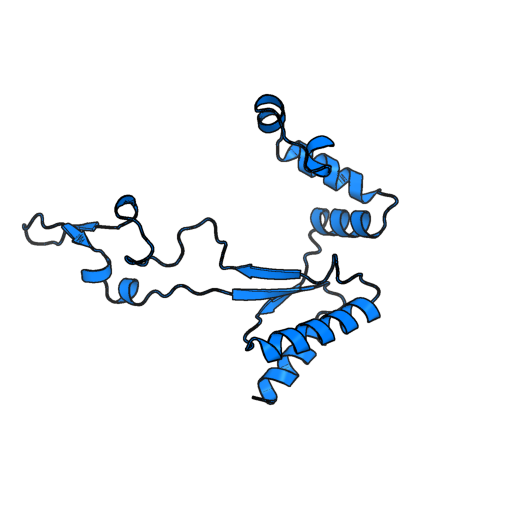N N . PRO A 1 81 ? -14.998 3.378 3.058 1.00 96.62 81 PRO A N 1
ATOM 669 C CA . PRO A 1 81 ? -14.331 3.230 1.765 1.00 96.62 81 PRO A CA 1
ATOM 670 C C . PRO A 1 81 ? -13.118 4.135 1.586 1.00 96.62 81 PRO A C 1
ATOM 672 O O . PRO A 1 81 ? -12.246 3.805 0.793 1.00 96.62 81 PRO A O 1
ATOM 675 N N . ARG A 1 82 ? -13.020 5.248 2.329 1.00 96.12 82 ARG A N 1
ATOM 676 C CA . ARG A 1 82 ? -11.847 6.137 2.274 1.00 96.12 82 ARG A CA 1
ATOM 677 C C . ARG A 1 82 ? -10.553 5.430 2.678 1.00 96.12 82 ARG A C 1
ATOM 679 O O . ARG A 1 82 ? -9.484 5.855 2.257 1.00 96.12 82 ARG A O 1
ATOM 686 N N . TYR A 1 83 ? -10.655 4.390 3.503 1.00 96.31 83 TYR A N 1
ATOM 687 C CA . TYR A 1 83 ? -9.516 3.634 4.027 1.00 96.31 83 TYR A CA 1
ATOM 688 C C . TYR A 1 83 ? -9.486 2.188 3.529 1.00 96.31 83 TYR A C 1
ATOM 690 O O . TYR A 1 83 ? -8.417 1.589 3.449 1.00 96.31 83 TYR A O 1
ATOM 698 N N . TYR A 1 84 ? -10.652 1.629 3.200 1.00 97.44 84 TYR A N 1
ATOM 699 C CA . TYR A 1 84 ? -10.820 0.213 2.879 1.00 97.44 84 TYR A CA 1
ATOM 700 C C . TYR A 1 84 ? -11.200 -0.055 1.416 1.00 97.44 84 TYR A C 1
ATOM 702 O O . TYR A 1 84 ? -11.431 -1.201 1.056 1.00 97.44 84 TYR A O 1
ATOM 710 N N . LEU A 1 85 ? -11.266 0.955 0.549 1.00 96.88 85 LEU A N 1
ATOM 711 C CA . LEU A 1 85 ? -11.435 0.748 -0.888 1.00 96.88 85 LEU A CA 1
ATOM 712 C C . LEU A 1 85 ? -10.380 1.557 -1.636 1.00 96.88 85 LEU A C 1
ATOM 714 O O . LEU A 1 85 ? -10.451 2.782 -1.695 1.00 96.88 85 LEU A O 1
ATOM 718 N N . ILE A 1 86 ? -9.380 0.867 -2.178 1.00 95.00 86 ILE A N 1
ATOM 719 C CA . ILE A 1 86 ? -8.210 1.498 -2.790 1.00 95.00 86 ILE A CA 1
ATOM 720 C C . ILE A 1 86 ? -8.141 1.089 -4.251 1.00 95.00 86 ILE A C 1
ATOM 722 O O . ILE A 1 86 ? -8.164 -0.093 -4.583 1.00 95.00 86 ILE A O 1
ATOM 726 N N . GLU A 1 87 ? -8.030 2.077 -5.124 1.00 92.25 87 GLU A N 1
ATOM 727 C CA . GLU A 1 87 ? -7.682 1.857 -6.518 1.00 92.25 87 GLU A CA 1
ATOM 728 C C . GLU A 1 87 ? -6.162 1.898 -6.634 1.00 92.25 87 GLU A C 1
ATOM 730 O O . GLU A 1 87 ? -5.541 2.925 -6.362 1.00 92.25 87 GLU A O 1
ATOM 735 N N . ASP A 1 88 ? -5.571 0.770 -7.003 1.00 87.94 88 ASP A N 1
ATOM 736 C CA . ASP A 1 88 ? -4.134 0.632 -7.194 1.00 87.94 88 ASP A CA 1
ATOM 737 C C . ASP A 1 88 ? -3.835 0.494 -8.686 1.00 87.94 88 ASP A C 1
ATOM 739 O O . ASP A 1 88 ? -4.511 -0.246 -9.399 1.00 87.94 88 ASP A O 1
ATOM 743 N N . ARG A 1 89 ? -2.827 1.210 -9.175 1.00 82.06 89 ARG A N 1
ATOM 744 C CA . ARG A 1 89 ? -2.348 1.076 -10.548 1.00 82.06 89 ARG A CA 1
ATOM 745 C C . ARG A 1 89 ? -0.907 0.608 -10.497 1.00 82.06 89 ARG A C 1
ATOM 747 O O . ARG A 1 89 ? 0.012 1.391 -10.270 1.00 82.06 89 ARG A O 1
ATOM 754 N N . ALA A 1 90 ? -0.693 -0.655 -10.842 1.00 69.19 90 ALA A N 1
ATOM 755 C CA . ALA A 1 90 ? 0.634 -1.227 -11.020 1.00 69.19 90 ALA A CA 1
ATOM 756 C C . ALA A 1 90 ? 1.261 -0.781 -12.362 1.00 69.19 90 ALA A C 1
ATOM 758 O O . ALA A 1 90 ? 1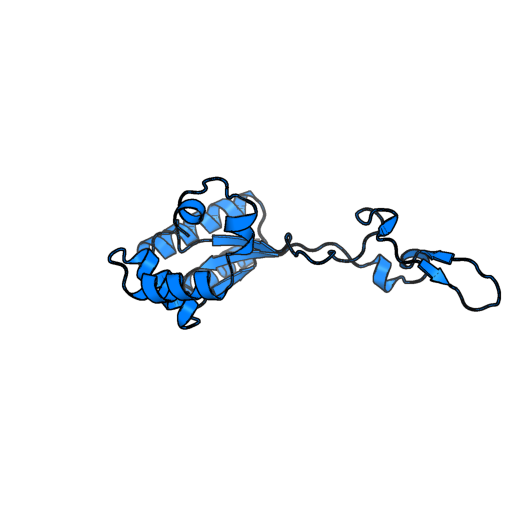.631 -1.604 -13.198 1.00 69.19 90 ALA A O 1
ATOM 759 N N . SER A 1 91 ? 1.334 0.533 -12.602 1.00 62.88 91 SER A N 1
ATOM 760 C CA . SER A 1 91 ? 2.242 1.159 -13.577 1.00 62.88 91 SER A CA 1
ATOM 761 C C . SER A 1 91 ? 3.497 1.717 -12.914 1.00 62.88 91 SER A C 1
ATOM 763 O O . SER A 1 91 ? 4.498 1.929 -13.602 1.00 62.88 91 SER A O 1
ATOM 765 N N . ASP A 1 92 ? 3.421 1.934 -11.598 1.00 51.97 92 ASP A N 1
ATOM 766 C CA . ASP A 1 92 ? 4.411 2.614 -10.760 1.00 51.97 92 ASP A CA 1
ATOM 767 C C . ASP A 1 92 ? 5.375 1.601 -10.154 1.00 51.97 92 ASP A C 1
ATOM 769 O O . ASP A 1 92 ? 5.663 1.573 -8.958 1.00 51.97 92 ASP A O 1
ATOM 773 N N . ILE A 1 93 ? 5.852 0.702 -11.006 1.00 52.78 93 ILE A N 1
ATOM 774 C CA . ILE A 1 93 ? 6.919 -0.197 -10.627 1.00 52.78 93 ILE A CA 1
ATOM 775 C C . ILE A 1 93 ? 8.203 0.656 -10.629 1.00 52.78 93 ILE A C 1
ATOM 777 O O . ILE A 1 93 ? 8.524 1.234 -11.666 1.00 52.78 93 ILE A O 1
ATOM 781 N N . PRO A 1 94 ? 8.960 0.753 -9.517 1.00 48.56 94 PRO A N 1
ATOM 782 C CA . PRO A 1 94 ? 10.259 1.442 -9.490 1.00 48.56 94 PRO A CA 1
ATOM 783 C C . PRO A 1 94 ? 11.316 0.742 -10.361 1.00 48.56 94 PRO A C 1
ATOM 785 O O . PRO A 1 94 ? 12.417 1.251 -10.558 1.00 48.56 94 PRO A O 1
ATOM 788 N N . TYR A 1 95 ? 10.984 -0.437 -10.883 1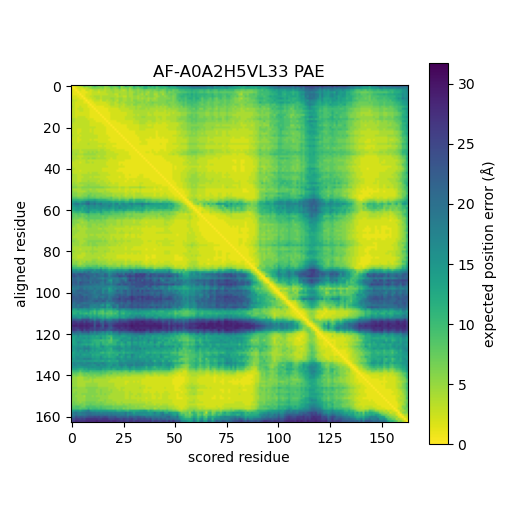.00 51.75 95 TYR A N 1
ATOM 789 C CA . TYR A 1 95 ? 11.749 -1.136 -11.897 1.00 51.75 95 TYR A CA 1
ATOM 790 C C . TYR A 1 95 ? 11.406 -0.578 -13.276 1.00 51.75 95 TYR A C 1
ATOM 792 O O . TYR A 1 95 ? 10.239 -0.335 -13.583 1.00 51.75 95 TYR A O 1
ATOM 800 N N . LEU A 1 96 ? 12.431 -0.430 -14.122 1.00 55.84 96 LEU A N 1
ATOM 801 C CA . LEU A 1 96 ? 12.260 -0.202 -15.555 1.00 55.84 96 LEU A CA 1
ATOM 802 C C . LEU A 1 96 ? 11.173 -1.161 -16.055 1.00 55.84 96 LEU A C 1
ATOM 804 O O . LEU A 1 96 ? 11.307 -2.380 -15.925 1.00 55.84 96 LEU A O 1
ATOM 808 N N . GLY A 1 97 ? 10.070 -0.601 -16.560 1.00 59.31 97 GLY A N 1
ATOM 809 C CA . GLY A 1 97 ? 9.019 -1.385 -17.198 1.00 59.31 97 GLY A CA 1
ATOM 810 C C . GLY A 1 97 ? 9.588 -2.227 -18.348 1.00 59.31 97 GLY A C 1
ATOM 811 O O . GLY A 1 97 ? 10.780 -2.149 -18.653 1.00 59.31 97 GLY A O 1
ATOM 812 N N . PRO A 1 98 ? 8.753 -3.030 -19.026 1.00 63.81 98 PRO A N 1
ATOM 813 C CA . PRO A 1 98 ? 9.208 -3.828 -20.158 1.00 63.81 98 PRO A CA 1
ATOM 814 C C . PRO A 1 98 ? 10.023 -2.958 -21.122 1.00 63.81 98 PRO A C 1
ATOM 816 O O . PRO A 1 98 ? 9.547 -1.896 -21.531 1.00 63.81 98 PRO A O 1
ATOM 819 N N . TYR A 1 99 ? 11.264 -3.373 -21.399 1.00 67.62 99 TYR A N 1
ATOM 820 C CA . TYR A 1 99 ? 12.228 -2.559 -22.135 1.00 67.62 99 TYR A CA 1
ATOM 821 C C . TYR A 1 99 ? 11.622 -2.073 -23.452 1.00 67.62 99 TYR A C 1
ATOM 823 O O . TYR A 1 99 ? 11.160 -2.876 -24.266 1.00 67.62 99 TYR A O 1
ATOM 831 N N . SER A 1 100 ? 11.624 -0.757 -23.648 1.00 64.69 100 SER A N 1
ATOM 832 C CA . SER A 1 100 ? 11.161 -0.129 -24.878 1.00 64.69 100 SER A CA 1
ATOM 833 C C . SER A 1 100 ? 12.110 1.010 -25.251 1.00 64.69 100 SER A C 1
ATOM 835 O O . SER A 1 100 ? 12.288 1.923 -24.440 1.00 64.69 100 SER A O 1
ATOM 837 N N . PRO A 1 101 ? 12.672 1.011 -26.474 1.00 62.34 101 PRO A N 1
ATOM 838 C CA . PRO A 1 101 ? 13.626 2.025 -26.926 1.00 62.34 101 PRO A CA 1
ATOM 839 C C . PRO A 1 101 ? 13.028 3.441 -27.021 1.00 62.34 101 PRO A C 1
ATOM 841 O O . PRO A 1 101 ? 13.780 4.409 -27.135 1.00 62.34 101 PRO A O 1
ATOM 844 N N . GLU A 1 102 ? 11.696 3.564 -26.969 1.00 64.38 102 GLU A N 1
ATOM 845 C CA . GLU A 1 102 ? 10.947 4.830 -26.977 1.00 64.38 102 GLU A CA 1
ATOM 846 C C . GLU A 1 102 ? 10.904 5.501 -25.593 1.00 64.38 102 GLU A C 1
ATOM 848 O O . GLU A 1 102 ? 10.880 6.724 -25.496 1.00 64.38 102 GLU A O 1
ATOM 853 N N . THR A 1 103 ? 10.898 4.702 -24.521 1.00 61.56 103 THR A N 1
ATOM 854 C CA . THR A 1 103 ? 10.840 5.169 -23.118 1.00 61.56 103 THR A CA 1
ATOM 855 C C . THR A 1 103 ? 12.188 5.099 -22.412 1.00 61.56 103 THR A C 1
ATOM 857 O O . THR A 1 103 ? 12.394 5.782 -21.413 1.00 61.56 103 THR A O 1
ATOM 860 N N . SER A 1 104 ? 13.097 4.272 -22.920 1.00 62.44 104 SER A N 1
ATOM 861 C CA . SER A 1 104 ? 14.474 4.187 -22.462 1.00 62.44 104 SER A CA 1
ATOM 862 C C . SER A 1 104 ? 15.283 5.340 -23.059 1.00 62.44 104 SER A C 1
ATOM 864 O O . SER A 1 104 ? 15.548 5.361 -24.265 1.00 62.44 104 SER A O 1
ATOM 866 N N . GLY A 1 105 ? 15.691 6.297 -22.217 1.00 63.34 105 GLY A N 1
ATOM 867 C CA . GLY A 1 105 ? 16.680 7.310 -22.594 1.00 63.34 105 GLY A CA 1
ATOM 868 C C . GLY A 1 105 ? 17.983 6.658 -23.087 1.00 63.34 105 GLY A C 1
ATOM 869 O O . GLY A 1 105 ? 18.206 5.470 -22.815 1.00 63.34 105 GLY A O 1
ATOM 870 N N . PRO A 1 106 ? 18.838 7.376 -23.841 1.00 64.50 106 PRO A N 1
ATOM 871 C CA . PRO A 1 106 ? 20.052 6.823 -24.453 1.00 64.50 106 PRO A CA 1
ATOM 872 C C . PRO A 1 106 ? 20.927 5.990 -23.500 1.00 64.50 106 PRO A C 1
ATOM 874 O O . PRO A 1 106 ? 21.503 4.990 -23.918 1.00 64.50 106 PRO A O 1
ATOM 877 N N . GLU A 1 107 ? 20.975 6.378 -22.225 1.00 67.94 107 GLU A N 1
ATOM 878 C CA . GLU A 1 107 ? 21.706 5.754 -21.118 1.00 67.94 107 GLU A CA 1
ATOM 879 C C . GLU A 1 107 ? 21.149 4.403 -20.646 1.00 67.94 107 GLU A C 1
ATOM 881 O O . GLU A 1 107 ? 21.861 3.627 -20.017 1.00 67.94 107 GLU A O 1
ATOM 886 N N . SER A 1 108 ? 19.885 4.110 -20.949 1.00 68.31 108 SER A N 1
ATOM 887 C CA . SER A 1 108 ? 19.205 2.872 -20.546 1.00 68.31 108 SER A CA 1
ATOM 888 C C . SER A 1 108 ? 19.048 1.876 -21.697 1.00 68.31 108 SER A C 1
ATOM 890 O O . SER A 1 108 ? 18.454 0.813 -21.514 1.00 68.31 108 SER A O 1
ATOM 892 N N . ARG A 1 109 ? 19.582 2.206 -22.882 1.00 80.94 109 ARG A N 1
ATOM 893 C CA . ARG A 1 109 ? 19.580 1.319 -24.047 1.00 80.94 109 ARG A CA 1
ATOM 894 C C . ARG A 1 109 ? 20.566 0.178 -23.859 1.00 80.94 109 ARG A C 1
ATOM 896 O O . ARG A 1 109 ? 21.716 0.387 -23.480 1.00 80.94 109 ARG A O 1
ATOM 903 N N . ILE A 1 110 ? 20.118 -1.027 -24.183 1.00 83.19 110 ILE A N 1
ATOM 904 C CA . ILE A 1 110 ? 20.955 -2.221 -24.133 1.00 83.19 110 ILE A CA 1
ATOM 905 C C . ILE A 1 110 ? 21.507 -2.462 -25.534 1.00 83.19 110 ILE A C 1
ATOM 907 O O . ILE A 1 110 ? 20.751 -2.695 -26.480 1.00 83.19 110 ILE A O 1
ATOM 911 N N . TYR A 1 111 ? 22.831 -2.424 -25.652 1.00 86.81 111 TYR A N 1
ATOM 912 C CA . TYR A 1 111 ? 23.537 -2.778 -26.876 1.00 86.81 111 TYR A CA 1
ATOM 913 C C . TYR A 1 111 ? 24.165 -4.157 -26.734 1.00 86.81 111 TYR A C 1
ATOM 915 O O . TYR A 1 111 ? 24.690 -4.511 -25.679 1.00 86.81 111 TYR A O 1
ATOM 923 N N . VAL A 1 112 ? 24.118 -4.924 -27.813 1.00 87.56 112 VAL A N 1
ATOM 924 C CA . VAL A 1 112 ? 24.744 -6.236 -27.926 1.00 87.56 112 VAL A CA 1
ATOM 925 C C . VAL A 1 112 ? 25.768 -6.218 -29.055 1.00 87.56 112 VAL A C 1
ATOM 927 O O . VAL A 1 112 ? 25.561 -5.589 -30.096 1.00 87.56 112 VAL A O 1
ATOM 930 N N . GLU A 1 113 ? 26.887 -6.899 -28.844 1.00 86.50 113 GLU A N 1
ATOM 931 C CA . GLU A 1 113 ? 27.863 -7.169 -29.896 1.00 86.50 113 GLU A CA 1
ATOM 932 C C . GLU A 1 113 ? 27.429 -8.436 -30.644 1.00 86.50 113 GLU A C 1
ATOM 934 O O . GLU A 1 113 ? 27.086 -9.444 -30.025 1.00 86.50 113 GLU A O 1
ATOM 939 N N . GLY A 1 114 ? 27.363 -8.366 -31.974 1.00 75.06 114 GLY A N 1
ATOM 940 C CA . GLY A 1 114 ? 27.034 -9.526 -32.801 1.00 75.06 114 GLY A CA 1
ATOM 941 C C . GLY A 1 114 ? 28.253 -10.421 -33.029 1.00 75.06 114 GLY A C 1
ATOM 942 O O . GLY A 1 114 ? 29.351 -9.920 -33.263 1.00 75.06 114 GLY A O 1
ATOM 943 N N . ASP A 1 115 ? 28.060 -11.741 -33.029 1.00 72.88 115 ASP A N 1
ATOM 944 C CA . ASP A 1 115 ? 29.117 -12.677 -33.425 1.00 72.88 115 ASP A CA 1
ATOM 945 C C . ASP A 1 115 ? 29.473 -12.518 -34.913 1.00 72.88 115 ASP A C 1
ATOM 947 O O . ASP A 1 115 ? 28.599 -12.345 -35.766 1.00 72.88 115 ASP A O 1
ATOM 951 N N . GLY A 1 116 ? 30.770 -12.609 -35.235 1.00 61.16 116 GLY A N 1
ATOM 952 C CA . GLY A 1 116 ? 31.264 -12.580 -36.621 1.00 61.16 116 GLY A CA 1
ATOM 953 C C . GLY A 1 116 ? 32.412 -11.609 -36.916 1.00 61.16 116 GLY A C 1
ATOM 954 O O . GLY A 1 116 ? 32.665 -11.308 -38.079 1.00 61.16 116 GLY A O 1
ATOM 955 N N . GLY A 1 117 ? 33.113 -11.092 -35.901 1.00 58.53 117 GLY A N 1
ATOM 956 C CA . GLY A 1 117 ? 34.314 -10.259 -36.091 1.00 58.53 117 GLY A CA 1
ATOM 957 C C . GLY A 1 117 ? 34.043 -8.806 -36.501 1.00 58.53 117 GLY A C 1
ATOM 958 O O . GLY A 1 117 ? 34.970 -7.998 -36.548 1.00 58.53 117 GLY A O 1
ATOM 959 N N . SER A 1 118 ? 32.782 -8.440 -36.738 1.00 61.91 118 SER A N 1
ATOM 960 C CA . SER A 1 118 ? 32.357 -7.045 -36.807 1.00 61.91 118 SER A CA 1
ATOM 961 C C . SER A 1 118 ? 32.036 -6.569 -35.392 1.00 61.91 118 SER A C 1
ATOM 963 O O . SER A 1 118 ? 31.044 -6.999 -34.814 1.00 61.91 118 SER A O 1
ATOM 965 N N . ARG A 1 119 ? 32.857 -5.666 -34.836 1.00 67.62 119 ARG A N 1
ATOM 966 C CA . ARG A 1 119 ? 32.633 -4.985 -33.539 1.00 67.62 119 ARG A CA 1
ATOM 967 C C . ARG A 1 119 ? 31.452 -3.997 -33.579 1.00 67.62 119 ARG A C 1
ATOM 969 O O . ARG A 1 119 ? 31.526 -2.890 -33.048 1.00 67.62 119 ARG A O 1
ATOM 976 N N . ALA A 1 120 ? 30.393 -4.332 -34.308 1.00 78.00 120 ALA A N 1
ATOM 977 C CA . ALA A 1 120 ? 29.232 -3.481 -34.469 1.00 78.00 120 ALA A CA 1
ATOM 978 C C . ALA A 1 120 ? 28.288 -3.693 -33.283 1.00 78.00 120 ALA A C 1
ATOM 980 O O . ALA A 1 120 ? 27.683 -4.755 -33.132 1.00 78.00 120 ALA A O 1
ATOM 981 N N . LEU A 1 121 ? 28.154 -2.658 -32.456 1.00 84.00 121 LEU A N 1
ATOM 982 C CA . LEU A 1 121 ? 27.129 -2.600 -31.422 1.00 84.00 121 LEU A CA 1
ATOM 983 C C . LEU A 1 121 ? 25.760 -2.428 -32.084 1.00 84.00 121 LEU A C 1
ATOM 985 O O . LEU A 1 121 ? 25.560 -1.500 -32.870 1.00 84.00 121 LEU A O 1
ATOM 989 N N . ARG A 1 122 ? 24.821 -3.318 -31.760 1.00 85.38 122 ARG A N 1
ATOM 990 C CA . ARG A 1 122 ? 23.425 -3.248 -32.213 1.00 85.38 122 ARG A CA 1
ATOM 991 C C . ARG A 1 122 ? 22.502 -3.148 -31.016 1.00 85.38 122 ARG A C 1
ATOM 993 O O . ARG A 1 122 ? 22.767 -3.730 -29.969 1.00 85.38 122 ARG A O 1
ATOM 1000 N N . GLU A 1 123 ? 21.422 -2.403 -31.159 1.00 86.75 123 GLU A N 1
ATOM 1001 C CA . GLU A 1 123 ? 20.431 -2.270 -30.097 1.00 86.75 123 GLU A CA 1
ATOM 1002 C C . GLU A 1 123 ? 19.651 -3.600 -29.941 1.00 86.75 123 GLU A C 1
ATOM 1004 O O . GLU A 1 123 ? 19.350 -4.281 -30.926 1.00 86.75 123 GLU A O 1
ATOM 1009 N N . ILE A 1 124 ? 19.359 -4.027 -28.706 1.00 86.75 124 ILE A N 1
ATOM 1010 C CA . ILE A 1 124 ? 18.822 -5.370 -28.423 1.00 86.75 124 ILE A CA 1
ATOM 1011 C C . ILE A 1 124 ? 17.470 -5.657 -29.104 1.00 86.75 124 ILE A C 1
ATOM 1013 O O . ILE A 1 124 ? 17.201 -6.806 -29.473 1.00 86.75 124 ILE A O 1
ATOM 1017 N N . THR A 1 125 ? 16.615 -4.651 -29.329 1.00 83.06 125 THR A N 1
ATOM 1018 C CA . THR A 1 125 ? 15.353 -4.849 -30.062 1.00 83.06 125 THR A CA 1
ATOM 1019 C C . THR A 1 125 ? 15.564 -5.066 -31.556 1.00 83.06 125 THR A C 1
ATOM 1021 O O . THR A 1 125 ? 14.690 -5.653 -32.197 1.00 83.06 125 THR A O 1
ATOM 1024 N N . GLU A 1 126 ? 16.701 -4.672 -32.136 1.00 83.75 126 GLU A N 1
ATOM 1025 C CA . GLU A 1 126 ? 17.031 -4.944 -33.542 1.00 83.75 126 GLU A CA 1
ATOM 1026 C C . GLU A 1 126 ? 17.324 -6.428 -33.770 1.00 83.75 126 GLU A C 1
ATOM 1028 O O . GLU A 1 126 ? 16.946 -6.989 -34.802 1.00 83.75 126 GLU A O 1
ATOM 1033 N N . VAL A 1 127 ? 17.941 -7.080 -32.783 1.00 86.62 127 VAL A N 1
ATOM 1034 C CA . VAL A 1 127 ? 18.387 -8.476 -32.884 1.00 86.62 127 VAL A CA 1
ATOM 1035 C C . VAL A 1 127 ? 17.440 -9.477 -32.223 1.00 86.62 127 VAL A C 1
ATOM 1037 O O . VAL A 1 127 ? 17.447 -10.646 -32.597 1.00 86.62 127 VAL A O 1
ATOM 1040 N N . SER A 1 128 ? 16.596 -9.043 -31.277 1.00 84.94 128 SER A N 1
ATOM 1041 C CA . SER A 1 128 ? 15.675 -9.923 -30.550 1.00 84.94 128 SER A CA 1
ATOM 1042 C C . SER A 1 128 ? 14.204 -9.588 -30.825 1.00 84.94 128 SER A C 1
ATOM 1044 O O . SER A 1 128 ? 13.637 -8.671 -30.219 1.00 84.94 128 SER A O 1
ATOM 1046 N N . PRO A 1 129 ? 13.520 -10.375 -31.681 1.00 83.38 129 PRO A N 1
ATOM 1047 C CA . PRO A 1 129 ? 12.081 -10.244 -31.900 1.00 83.38 129 PRO A CA 1
ATOM 1048 C C . PRO A 1 129 ? 11.247 -10.455 -30.629 1.00 83.38 129 PRO A C 1
ATOM 1050 O O . PRO A 1 129 ? 10.138 -9.935 -30.539 1.00 83.38 129 PRO A O 1
ATOM 1053 N N . ALA A 1 130 ? 11.753 -11.226 -29.660 1.00 83.75 130 ALA A N 1
ATOM 1054 C CA . ALA A 1 130 ? 11.082 -11.450 -28.382 1.00 83.75 130 ALA A CA 1
ATOM 1055 C C . ALA A 1 130 ? 11.058 -10.172 -27.534 1.00 83.75 130 ALA A C 1
ATOM 1057 O O . ALA A 1 130 ? 9.992 -9.775 -27.072 1.00 83.75 130 ALA A O 1
ATOM 1058 N N . ILE A 1 131 ? 12.201 -9.487 -27.415 1.00 80.38 131 ILE A N 1
ATOM 1059 C CA . ILE A 1 131 ? 12.306 -8.224 -26.674 1.00 80.38 131 ILE A CA 1
ATOM 1060 C C . ILE A 1 131 ? 11.518 -7.116 -27.374 1.00 80.38 131 ILE A C 1
ATOM 1062 O O . ILE A 1 131 ? 10.764 -6.402 -26.726 1.00 80.38 131 ILE A O 1
ATOM 1066 N N . ARG A 1 132 ? 11.584 -7.034 -28.710 1.00 78.69 132 ARG A N 1
ATOM 1067 C CA . ARG A 1 132 ? 10.812 -6.054 -29.499 1.00 78.69 132 ARG A CA 1
ATOM 1068 C C . ARG A 1 132 ? 9.297 -6.132 -29.265 1.00 78.69 132 ARG A C 1
ATOM 1070 O O . ARG A 1 132 ? 8.589 -5.140 -29.423 1.00 78.69 132 ARG A O 1
ATOM 1077 N N . ARG A 1 133 ? 8.785 -7.324 -28.947 1.00 78.62 133 ARG A N 1
ATOM 1078 C CA . ARG A 1 133 ? 7.357 -7.562 -28.694 1.00 78.62 133 ARG A CA 1
ATOM 1079 C C . ARG A 1 133 ? 6.939 -7.291 -27.255 1.00 78.62 133 ARG A C 1
ATOM 1081 O O . ARG A 1 133 ? 5.740 -7.319 -26.987 1.00 78.62 133 ARG A O 1
ATOM 1088 N N . LEU A 1 134 ? 7.875 -7.022 -26.346 1.00 77.19 134 LEU A N 1
ATOM 1089 C CA . LEU A 1 134 ? 7.523 -6.600 -25.001 1.00 77.19 134 LEU A CA 1
ATOM 1090 C C . LEU A 1 134 ? 6.762 -5.275 -25.082 1.00 77.19 134 LEU A C 1
ATOM 1092 O O . LEU A 1 134 ? 7.171 -4.318 -25.739 1.00 77.19 134 LEU A O 1
ATOM 1096 N N . ARG A 1 135 ? 5.592 -5.249 -24.451 1.00 68.50 135 ARG A N 1
ATOM 1097 C CA . ARG A 1 135 ? 4.744 -4.066 -24.353 1.00 68.50 135 ARG A CA 1
ATOM 1098 C C . ARG A 1 135 ? 4.642 -3.678 -22.899 1.00 68.50 135 ARG A C 1
ATOM 1100 O O . ARG A 1 135 ? 4.570 -4.544 -22.028 1.00 68.50 135 ARG A O 1
ATOM 1107 N N . ARG A 1 136 ? 4.589 -2.371 -22.649 1.00 66.94 136 ARG A N 1
ATOM 1108 C CA . ARG A 1 136 ? 4.209 -1.866 -21.337 1.00 66.94 136 ARG A CA 1
ATOM 1109 C C . ARG A 1 136 ? 2.801 -2.365 -21.038 1.00 66.94 136 ARG A C 1
ATOM 1111 O O . ARG A 1 136 ? 1.882 -2.136 -21.820 1.00 66.94 136 ARG A O 1
ATOM 1118 N N . PHE A 1 137 ? 2.653 -3.039 -19.913 1.00 67.50 137 PHE A N 1
ATOM 1119 C CA . PHE A 1 137 ? 1.355 -3.359 -19.354 1.00 67.50 137 PHE A CA 1
ATOM 1120 C C . PHE A 1 137 ? 1.188 -2.550 -18.071 1.00 67.50 137 PHE A C 1
ATOM 1122 O O . PHE A 1 137 ? 2.163 -2.222 -17.395 1.00 67.50 137 PHE A O 1
ATOM 1129 N N . HIS A 1 138 ? -0.048 -2.178 -17.781 1.00 72.25 138 HIS A N 1
ATOM 1130 C CA . HIS A 1 138 ? -0.452 -1.668 -16.482 1.00 72.25 138 HIS A CA 1
ATOM 1131 C C . HIS A 1 138 ? -1.550 -2.595 -15.984 1.00 72.25 138 HIS A C 1
ATOM 1133 O O . HIS A 1 138 ? -2.345 -3.100 -16.779 1.00 72.25 138 HIS A O 1
ATOM 1139 N N . ILE A 1 139 ? -1.557 -2.849 -14.683 1.00 81.00 139 ILE A N 1
ATOM 1140 C CA . ILE A 1 139 ? -2.629 -3.601 -14.041 1.00 81.00 139 ILE A CA 1
ATOM 1141 C C . ILE A 1 139 ? -3.318 -2.627 -13.100 1.00 81.00 139 ILE A C 1
ATOM 1143 O O . ILE A 1 139 ? -2.724 -2.197 -12.113 1.00 81.00 139 ILE A O 1
ATOM 1147 N N . ASP A 1 140 ? -4.547 -2.255 -13.440 1.00 86.31 140 ASP A N 1
ATOM 1148 C CA . ASP A 1 140 ? -5.420 -1.524 -12.531 1.00 86.31 140 ASP A CA 1
ATOM 1149 C C . ASP A 1 140 ? -6.091 -2.552 -11.613 1.00 86.31 140 ASP A C 1
ATOM 1151 O O . ASP A 1 140 ? -6.648 -3.542 -12.085 1.00 86.31 140 ASP A O 1
ATOM 1155 N N . ARG A 1 141 ? -6.026 -2.339 -10.303 1.00 90.81 141 ARG A N 1
ATOM 1156 C CA . ARG A 1 141 ? -6.582 -3.213 -9.272 1.00 90.81 141 ARG A CA 1
ATOM 1157 C C . ARG A 1 141 ? -7.512 -2.441 -8.359 1.00 90.81 141 ARG A C 1
ATOM 1159 O O . ARG A 1 141 ? -7.288 -1.271 -8.058 1.00 90.81 141 ARG A O 1
ATOM 1166 N N . LEU A 1 142 ? -8.539 -3.128 -7.881 1.00 93.94 142 LEU A N 1
ATOM 1167 C CA . LEU A 1 142 ? -9.365 -2.663 -6.777 1.00 93.94 142 LEU A CA 1
ATOM 1168 C C . LEU A 1 142 ? -9.044 -3.498 -5.543 1.00 93.94 142 LEU A C 1
ATOM 1170 O O . LEU A 1 142 ? -9.249 -4.711 -5.557 1.00 93.94 142 LEU A O 1
ATOM 1174 N N . CYS A 1 143 ? -8.550 -2.846 -4.496 1.00 95.69 143 CYS A N 1
ATOM 1175 C CA . CYS A 1 143 ? -8.145 -3.456 -3.238 1.00 95.69 143 CYS A CA 1
ATOM 1176 C C . CYS A 1 143 ? -9.192 -3.196 -2.144 1.00 95.69 143 CYS A C 1
ATOM 1178 O O . CYS A 1 143 ? -9.654 -2.065 -1.986 1.00 95.69 143 CYS A O 1
ATOM 1180 N N . PHE A 1 144 ? -9.555 -4.232 -1.385 1.00 97.19 144 PHE A N 1
ATOM 1181 C CA . PHE A 1 144 ? -10.646 -4.197 -0.401 1.00 97.19 144 PHE A CA 1
ATOM 1182 C C . PHE A 1 144 ? -10.477 -5.252 0.723 1.00 97.19 144 PHE A C 1
ATOM 1184 O O . PHE A 1 144 ? -9.704 -6.204 0.566 1.00 97.19 144 PHE A O 1
ATOM 1191 N N . PRO A 1 145 ? -11.190 -5.135 1.863 1.00 97.25 145 PRO A N 1
ATOM 1192 C CA . PRO A 1 145 ? -11.182 -6.119 2.944 1.00 97.25 145 PRO A CA 1
ATOM 1193 C C . PRO A 1 145 ? -11.595 -7.521 2.508 1.00 97.25 145 PRO A C 1
ATOM 1195 O O . PRO A 1 145 ? -12.515 -7.701 1.717 1.00 97.25 145 PRO A O 1
ATOM 1198 N N . GLU A 1 146 ? -11.005 -8.537 3.132 1.00 96.06 146 GLU A N 1
ATOM 1199 C CA . GLU A 1 146 ? -11.384 -9.937 2.908 1.00 96.06 146 GLU A CA 1
ATOM 1200 C C . GLU A 1 146 ? -12.882 -10.208 3.127 1.00 96.06 146 GLU A C 1
ATOM 1202 O O . GLU A 1 146 ? -13.472 -10.981 2.380 1.00 96.06 146 GLU A O 1
ATOM 1207 N N . ALA A 1 147 ? -13.517 -9.511 4.073 1.00 96.19 147 ALA A N 1
ATOM 1208 C CA . ALA A 1 147 ? -14.936 -9.671 4.396 1.00 96.19 147 ALA A CA 1
ATOM 1209 C C . ALA A 1 147 ? -15.895 -9.411 3.217 1.00 96.19 147 ALA A C 1
ATOM 1211 O O . ALA A 1 147 ? -16.995 -9.954 3.204 1.00 96.19 147 ALA A O 1
ATOM 1212 N N . VAL A 1 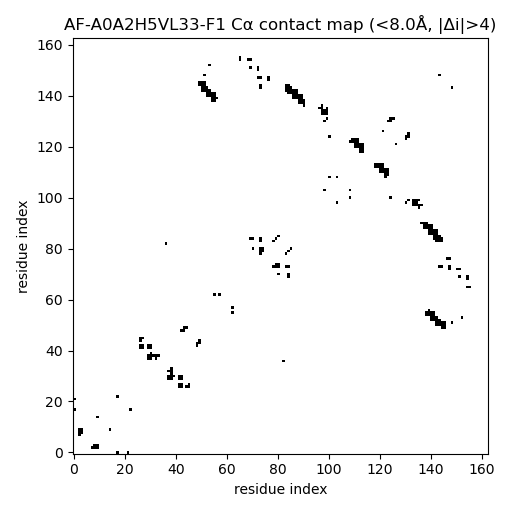148 ? -15.497 -8.598 2.231 1.00 97.06 148 VAL A N 1
ATOM 1213 C CA . VAL A 1 148 ? -16.334 -8.274 1.059 1.00 97.06 148 VAL A CA 1
ATOM 1214 C C . VAL A 1 148 ? -15.898 -9.004 -0.211 1.00 97.06 148 VAL A C 1
ATOM 1216 O O . VAL A 1 148 ? -16.421 -8.734 -1.291 1.00 97.06 148 VAL A O 1
ATOM 1219 N N . HIS A 1 149 ? -14.945 -9.931 -0.106 1.00 96.38 149 HIS A N 1
ATOM 1220 C CA . HIS A 1 149 ? -14.294 -10.533 -1.263 1.00 96.38 149 HIS A CA 1
ATOM 1221 C C . HIS A 1 149 ? -15.251 -11.207 -2.241 1.00 96.38 149 HIS A C 1
ATOM 1223 O O . HIS A 1 149 ? -15.190 -10.933 -3.441 1.00 96.38 149 HIS A O 1
ATOM 1229 N N . ASP A 1 150 ? -16.160 -12.034 -1.739 1.00 96.12 150 ASP A N 1
ATOM 1230 C CA . ASP A 1 150 ? -17.062 -12.796 -2.600 1.00 96.12 150 ASP A CA 1
ATOM 1231 C C . ASP A 1 150 ? -18.092 -11.883 -3.278 1.00 96.12 150 ASP A C 1
ATOM 1233 O O . ASP A 1 150 ? -18.377 -12.038 -4.465 1.00 96.12 150 ASP A O 1
ATOM 1237 N N . ALA A 1 151 ? -18.570 -10.857 -2.565 1.00 96.00 151 ALA A N 1
ATOM 1238 C CA . ALA A 1 151 ? -19.485 -9.855 -3.107 1.00 96.00 151 ALA A CA 1
ATOM 1239 C C . ALA A 1 151 ? -18.830 -9.008 -4.211 1.00 96.00 151 ALA A C 1
ATOM 1241 O O . ALA A 1 151 ? -19.443 -8.763 -5.251 1.00 96.00 151 ALA A O 1
ATOM 1242 N N . ILE A 1 152 ? -17.573 -8.591 -4.021 1.00 94.94 152 ILE A N 1
ATOM 1243 C CA . ILE A 1 152 ? -16.833 -7.845 -5.046 1.00 94.94 152 ILE A CA 1
ATOM 1244 C C . ILE A 1 152 ? -16.511 -8.736 -6.253 1.00 94.94 152 ILE A C 1
ATOM 1246 O O . ILE A 1 152 ? -16.641 -8.285 -7.389 1.00 94.94 152 ILE A O 1
ATOM 1250 N N . ARG A 1 153 ? -16.152 -10.010 -6.051 1.00 93.44 153 ARG A N 1
ATOM 1251 C CA . ARG A 1 153 ? -15.949 -10.944 -7.171 1.00 93.44 153 ARG A CA 1
ATOM 1252 C C . ARG A 1 153 ? -17.218 -11.160 -7.988 1.00 93.44 153 ARG A C 1
ATOM 1254 O O . ARG A 1 153 ? -17.143 -11.132 -9.212 1.00 93.44 153 ARG A O 1
ATOM 1261 N N . ALA A 1 154 ? -18.365 -11.333 -7.333 1.00 93.00 154 ALA A N 1
ATOM 1262 C CA . ALA A 1 154 ? -19.649 -11.441 -8.019 1.00 93.00 154 ALA A CA 1
ATOM 1263 C C . ALA A 1 154 ? -19.958 -10.173 -8.836 1.00 93.00 154 ALA A C 1
ATOM 1265 O O . ALA A 1 154 ? -20.299 -10.269 -10.012 1.00 93.00 154 ALA A O 1
ATOM 1266 N N . LEU A 1 155 ? -19.731 -8.989 -8.253 1.00 91.50 155 LEU A N 1
ATOM 1267 C CA . LEU A 1 155 ? -19.895 -7.699 -8.932 1.00 91.50 155 LEU A CA 1
ATOM 1268 C C . LEU A 1 155 ? -19.048 -7.584 -10.213 1.00 91.50 155 LEU A C 1
ATOM 1270 O O . LEU A 1 155 ? -19.525 -7.057 -11.220 1.00 91.50 155 LEU A O 1
ATOM 1274 N N . VAL A 1 156 ? -17.794 -8.043 -10.172 1.00 88.44 156 VAL A N 1
ATOM 1275 C CA . VAL A 1 156 ? -16.902 -8.038 -11.342 1.00 88.44 156 VAL A CA 1
ATOM 1276 C C . VAL A 1 156 ? -17.387 -9.039 -12.398 1.00 88.44 156 VAL A C 1
ATOM 1278 O O . VAL A 1 156 ? -17.494 -8.678 -13.568 1.00 88.44 156 VAL A O 1
ATOM 1281 N N . ALA A 1 157 ? -17.771 -10.253 -11.992 1.00 86.31 157 ALA A N 1
ATOM 1282 C CA . ALA A 1 157 ? -18.227 -11.303 -12.908 1.00 86.31 157 ALA A CA 1
ATOM 1283 C C . ALA A 1 157 ? -19.539 -10.952 -13.645 1.00 86.31 157 ALA A C 1
ATOM 1285 O O . ALA A 1 157 ? -19.678 -11.243 -14.831 1.00 86.31 157 ALA A O 1
ATOM 1286 N N . GLU A 1 158 ? -20.490 -10.281 -12.983 1.00 83.06 158 GLU A N 1
ATOM 1287 C CA . GLU A 1 158 ? -21.734 -9.788 -13.609 1.00 83.06 158 GLU A CA 1
ATOM 1288 C C . GLU A 1 158 ? -21.465 -8.842 -14.792 1.00 83.06 158 GLU A C 1
ATOM 1290 O O . GLU A 1 158 ? -22.222 -8.794 -15.766 1.00 83.06 158 GLU A O 1
ATOM 1295 N N . ARG A 1 159 ? -20.388 -8.055 -14.701 1.00 71.56 159 ARG A N 1
ATOM 1296 C CA . ARG A 1 159 ? -20.000 -7.093 -15.737 1.00 71.56 159 ARG A CA 1
ATOM 1297 C C . ARG A 1 159 ? -19.344 -7.767 -16.929 1.00 71.56 159 ARG A C 1
ATOM 1299 O O . ARG A 1 159 ? -19.641 -7.365 -18.047 1.00 71.56 159 ARG A O 1
ATOM 1306 N N . GLU A 1 160 ? -18.511 -8.779 -16.707 1.00 63.12 160 GLU A N 1
ATOM 1307 C CA . GLU A 1 160 ? -17.868 -9.531 -17.794 1.00 63.12 160 GLU A CA 1
ATOM 1308 C C . GLU A 1 160 ? -18.887 -10.258 -18.685 1.00 63.12 160 GLU A C 1
ATOM 1310 O O . GLU A 1 160 ? -18.647 -10.424 -19.873 1.00 63.12 160 GLU A O 1
ATOM 1315 N N . GLN A 1 161 ? -20.049 -10.635 -18.140 1.00 57.75 161 GLN A N 1
ATOM 1316 C CA . GLN A 1 161 ? -21.134 -11.293 -18.886 1.00 57.75 161 GLN A CA 1
ATOM 1317 C C . GLN A 1 161 ? -22.061 -10.322 -19.638 1.00 57.75 161 GLN A C 1
ATOM 1319 O O . GLN A 1 161 ? -22.895 -10.762 -20.426 1.00 57.75 161 GLN A O 1
ATOM 1324 N N . SER A 1 162 ? -21.952 -9.016 -19.377 1.00 54.41 162 SER A N 1
ATOM 1325 C CA . SER A 1 162 ? -22.802 -7.975 -19.977 1.00 54.41 162 SER A CA 1
ATOM 1326 C C . SER A 1 162 ? -22.113 -7.213 -21.123 1.00 54.41 162 SER A C 1
ATOM 1328 O O . SER A 1 162 ? -22.650 -6.198 -21.575 1.00 54.41 162 SER A O 1
ATOM 1330 N N . VAL A 1 163 ? -20.922 -7.657 -21.550 1.00 45.81 163 VAL A N 1
ATOM 1331 C CA . VAL A 1 163 ? -20.111 -7.080 -22.641 1.00 45.81 163 VAL A CA 1
ATOM 1332 C C . VAL A 1 163 ? -20.094 -8.018 -23.840 1.00 45.81 163 VAL A C 1
ATOM 1334 O O . VAL A 1 163 ? -19.948 -9.240 -23.625 1.00 45.81 163 VAL A O 1
#

Solvent-accessible surface area (backbone atoms only — not comparable to full-atom values): 9833 Å² total; per-residue (Å²): 109,71,48,64,78,68,71,47,90,71,53,72,67,61,51,74,68,61,50,70,66,60,53,50,52,49,38,62,53,29,48,70,44,88,52,65,65,58,14,50,53,27,41,23,64,76,70,68,58,63,66,42,73,45,78,58,91,60,57,78,69,58,41,54,57,49,51,56,52,48,42,52,54,37,44,74,73,74,39,60,40,94,83,44,50,43,83,44,62,58,64,78,55,95,56,85,64,56,67,42,82,89,78,37,54,85,91,66,59,57,70,40,74,53,92,81,88,51,90,51,73,38,53,47,54,82,76,29,71,70,52,56,66,45,62,79,72,66,50,41,30,45,33,29,51,64,93,49,45,69,63,50,51,51,58,54,52,60,51,66,72,73,108

Foldseek 3Di:
DVCVVVVHDDDPVRVVPDDPVNVLVVLVVQCPDPPVLSVVVSVCVVVVQFWDKDWDPDDPVVVVVLLVVVCVLCVVVVHHCVRFKDKDKQLPDPDDFLDDPVPDDPVRWDWDQDPDPPRDTDTPLVVDVPSVPRDGDMTIMITGGPVCVVVSVVSRVVVVVVD

Radius of gyration: 22.93 Å; Cα contacts (8 Å, |Δi|>4): 160; chains: 1; bounding box: 57×32×58 Å